Protein AF-A0AAV8PEU7-F1 (afdb_monomer)

pLDDT: mean 74.94, std 17.18, range [36.41, 96.56]

Radius of gyration: 32.65 Å; Cα contacts (8 Å, |Δi|>4): 18; chains: 1; bounding box: 100×24×65 Å

Solvent-accessible surface area (backbone atoms only — not comparable to full-atom values): 6794 Å² total; per-residue (Å²): 132,87,82,89,80,89,85,85,91,79,90,81,80,85,74,78,79,71,75,72,74,75,72,76,66,81,66,76,85,47,70,66,60,50,52,54,49,53,52,51,53,51,51,55,50,42,74,74,54,80,77,76,92,67,95,67,53,72,70,50,50,52,51,53,48,55,50,49,52,54,49,52,52,48,55,52,51,53,50,52,50,55,50,50,50,56,57,67,38,93,81,51,48,72,66,57,42,48,51,56,57,58,73,76,104

Foldseek 3Di:
DDDDDDDDDDDDDPPPPPPPPPPPPPDDCDVVNVVVVLVVLVVVVCVVVVDDPDPDDSVVSVVSSVVVVVVVVVVVVVVVVVLVCVLVDPPCPPVNSVVSVVVVD

Sequence (105 aa):
MIAQNSSDTNSQKMSGRRSRSRQSSSGRITDQQIDDLMSKLQSLLHEARVGSHDRASAAKVLQDTCSYIRSLHREVDDLSERLSELLDAEGVSSAQAAIIRSLLM

Mean predicted aligned error: 15.89 Å

Structure (mmCIF, N/CA/C/O backbone):
data_AF-A0AAV8PEU7-F1
#
_entry.id   AF-A0AAV8PEU7-F1
#
loop_
_atom_site.group_PDB
_atom_site.id
_atom_site.type_symbol
_atom_site.label_atom_id
_atom_site.label_alt_id
_atom_site.label_comp_id
_atom_site.label_asym_id
_atom_site.label_entity_id
_atom_site.label_seq_id
_atom_site.pdbx_PDB_ins_code
_atom_site.Cartn_x
_atom_site.Cartn_y
_atom_site.Cartn_z
_atom_site.occupancy
_atom_site.B_iso_or_equiv
_atom_site.auth_seq_id
_atom_site.auth_comp_id
_atom_site.auth_asym_id
_atom_site.auth_atom_id
_atom_site.pdbx_PDB_model_num
ATOM 1 N N . MET A 1 1 ? -81.203 -15.309 36.925 1.00 38.12 1 MET A N 1
ATOM 2 C CA . MET A 1 1 ? -81.216 -16.284 35.809 1.00 38.12 1 MET A CA 1
ATOM 3 C C . MET A 1 1 ? -80.964 -15.484 34.537 1.00 38.12 1 MET A C 1
ATOM 5 O O . MET A 1 1 ? -81.739 -14.578 34.287 1.00 38.12 1 MET A O 1
ATOM 9 N N . ILE A 1 2 ? -79.732 -15.474 34.004 1.00 36.41 2 ILE A N 1
ATOM 10 C CA . ILE A 1 2 ? -79.237 -16.344 32.901 1.00 36.41 2 ILE A CA 1
ATOM 11 C C . ILE A 1 2 ? -80.141 -16.155 31.656 1.00 36.41 2 ILE A C 1
ATOM 13 O O . ILE A 1 2 ? -81.335 -16.371 31.782 1.00 36.41 2 ILE A O 1
ATOM 17 N N . ALA A 1 3 ? -79.710 -15.728 30.463 1.00 39.38 3 ALA A N 1
ATOM 18 C CA . ALA A 1 3 ? -78.423 -15.853 29.778 1.00 39.38 3 ALA A CA 1
ATOM 19 C C . ALA A 1 3 ? -78.158 -14.684 28.802 1.00 39.38 3 ALA A C 1
ATOM 21 O O . ALA A 1 3 ? -79.084 -14.081 28.266 1.00 39.38 3 ALA A O 1
ATOM 22 N N . GLN A 1 4 ? -76.873 -14.444 28.535 1.00 42.16 4 GLN A N 1
ATOM 23 C CA . GLN A 1 4 ? -76.356 -13.740 27.360 1.00 42.16 4 GLN A CA 1
ATOM 24 C C . GLN A 1 4 ? -76.232 -14.722 26.177 1.00 42.16 4 GLN A C 1
ATOM 26 O O . GLN A 1 4 ? -75.883 -15.880 26.393 1.00 42.16 4 GLN A O 1
ATOM 31 N N . ASN A 1 5 ? -76.449 -14.250 24.946 1.00 48.38 5 ASN A N 1
ATOM 32 C CA . ASN A 1 5 ? -75.976 -14.872 23.700 1.00 48.38 5 ASN A CA 1
ATOM 33 C C . ASN A 1 5 ? -75.726 -13.727 22.688 1.00 48.38 5 ASN A C 1
ATOM 35 O O . ASN A 1 5 ? -76.642 -12.941 22.462 1.00 48.38 5 ASN A O 1
ATOM 39 N N . SER A 1 6 ? -74.463 -13.411 22.354 1.00 48.44 6 SER A N 1
ATOM 40 C CA . SER A 1 6 ? -73.764 -13.746 21.081 1.00 48.44 6 SER A CA 1
ATOM 41 C C . SER A 1 6 ? -74.509 -13.209 19.846 1.00 48.44 6 SER A C 1
ATOM 43 O O . SER A 1 6 ? -75.690 -13.485 19.709 1.00 48.44 6 SER A O 1
ATOM 45 N N . SER A 1 7 ? -73.974 -12.467 18.879 1.00 51.38 7 SER A N 1
ATOM 46 C CA . SER A 1 7 ? -72.643 -12.040 18.420 1.00 51.38 7 SER A CA 1
ATOM 47 C C . SER A 1 7 ? -72.915 -10.747 17.605 1.00 51.38 7 SER A C 1
ATOM 49 O O . SER A 1 7 ? -74.060 -10.464 17.277 1.00 51.38 7 SER A O 1
ATOM 51 N N . ASP A 1 8 ? -71.998 -9.823 17.348 1.00 47.62 8 ASP A N 1
ATOM 52 C CA . ASP A 1 8 ? -71.141 -9.896 16.169 1.00 47.62 8 ASP A CA 1
ATOM 53 C C . ASP A 1 8 ? -70.156 -8.727 16.188 1.00 47.62 8 ASP A C 1
ATOM 55 O O . ASP A 1 8 ? -70.509 -7.547 16.264 1.00 47.62 8 ASP A O 1
ATOM 59 N N . THR A 1 9 ? -68.885 -9.082 16.091 1.00 56.59 9 THR A N 1
ATOM 60 C CA . THR A 1 9 ? -67.784 -8.179 15.801 1.00 56.59 9 THR A CA 1
ATOM 61 C C . THR A 1 9 ? -67.743 -7.940 14.295 1.00 56.59 9 THR A C 1
ATOM 63 O O . THR A 1 9 ? -67.471 -8.883 13.555 1.00 56.59 9 THR A O 1
ATOM 66 N N . ASN A 1 10 ? -67.921 -6.701 13.824 1.00 49.28 10 ASN A N 1
ATOM 67 C CA . ASN A 1 10 ? -67.474 -6.344 12.477 1.00 49.28 10 ASN A CA 1
ATOM 68 C C . ASN A 1 10 ? -66.519 -5.147 12.490 1.00 49.28 10 ASN A C 1
ATOM 70 O O . ASN A 1 10 ? -66.856 -4.020 12.854 1.00 49.28 10 ASN A O 1
ATOM 74 N N . SER A 1 11 ? -65.291 -5.476 12.103 1.00 54.69 11 SER A N 1
ATOM 75 C CA . SER A 1 11 ? -64.142 -4.626 11.841 1.00 54.69 11 SER A CA 1
ATOM 76 C C . SER A 1 11 ? -64.425 -3.553 10.801 1.00 54.69 11 SER A C 1
ATOM 78 O O . SER A 1 11 ? -64.860 -3.876 9.708 1.00 54.69 11 SER A O 1
ATOM 80 N N . GLN A 1 12 ? -63.982 -2.322 11.064 1.00 49.56 12 GLN A N 1
ATOM 81 C CA . GLN A 1 12 ? -63.126 -1.574 10.128 1.00 49.56 12 GLN A CA 1
ATOM 82 C C . GLN A 1 12 ? -62.654 -0.267 10.776 1.00 49.56 12 GLN A C 1
ATOM 84 O O . GLN A 1 12 ? -63.226 0.802 10.591 1.00 49.56 12 GLN A O 1
ATOM 89 N N . LYS A 1 13 ? -61.550 -0.331 11.531 1.00 51.69 13 LYS A N 1
ATOM 90 C CA . LYS A 1 13 ? -60.709 0.853 11.736 1.00 51.69 13 LYS A CA 1
ATOM 91 C C . LYS A 1 13 ? -59.666 0.868 10.627 1.00 51.69 13 LYS A C 1
ATOM 93 O O . LYS A 1 13 ? -58.777 0.020 10.600 1.00 51.69 13 LYS A O 1
ATOM 98 N N . MET A 1 14 ? -59.784 1.833 9.716 1.00 52.50 14 MET A N 1
ATOM 99 C CA . MET A 1 14 ? -58.726 2.187 8.775 1.00 52.50 14 MET A CA 1
ATOM 100 C C . MET A 1 14 ? -57.491 2.623 9.570 1.00 52.50 14 MET A C 1
ATOM 102 O O . MET A 1 14 ? -57.364 3.773 9.984 1.00 52.50 14 MET A O 1
ATOM 106 N N . SER A 1 15 ? -56.588 1.678 9.831 1.00 50.84 15 SER A N 1
ATOM 107 C CA . SER A 1 15 ? -55.263 1.978 10.354 1.00 50.84 15 SER A CA 1
ATOM 108 C C . SER A 1 15 ? -54.454 2.557 9.204 1.00 50.84 15 SER A C 1
ATOM 110 O O . SER A 1 15 ? -53.987 1.832 8.321 1.00 50.84 15 SER A O 1
ATOM 112 N N . GLY A 1 16 ? -54.348 3.886 9.182 1.00 50.00 16 GLY A N 1
ATOM 113 C CA . GLY A 1 16 ? -53.415 4.587 8.320 1.00 50.00 16 GLY A CA 1
ATOM 114 C C . GLY A 1 16 ? -52.024 4.019 8.566 1.00 50.00 16 GLY A C 1
ATOM 115 O O . GLY A 1 16 ? -51.396 4.313 9.584 1.00 50.00 16 GLY A O 1
ATOM 116 N N . ARG A 1 17 ? -51.550 3.192 7.628 1.00 55.50 17 ARG A N 1
ATOM 117 C CA . ARG A 1 17 ? -50.155 2.774 7.511 1.00 55.50 17 ARG A CA 1
ATOM 118 C C . ARG A 1 17 ? -49.330 4.022 7.215 1.00 55.50 17 ARG A C 1
ATOM 120 O O . ARG A 1 17 ? -48.922 4.268 6.086 1.00 55.50 17 ARG A O 1
ATOM 127 N N . ARG A 1 18 ? -49.082 4.836 8.240 1.00 56.12 18 ARG A N 1
ATOM 128 C CA . ARG A 1 18 ? -47.944 5.744 8.239 1.00 56.12 18 ARG A CA 1
ATOM 129 C C . ARG A 1 18 ? -46.728 4.843 8.276 1.00 56.12 18 ARG A C 1
ATOM 131 O O . ARG A 1 18 ? -46.314 4.388 9.342 1.00 56.12 18 ARG A O 1
ATOM 138 N N . SER A 1 19 ? -46.233 4.537 7.079 1.00 55.28 19 SER A N 1
ATOM 139 C CA . SER A 1 19 ? -44.891 4.046 6.828 1.00 55.28 19 SER A CA 1
ATOM 140 C C . SER A 1 19 ? -43.958 4.886 7.679 1.00 55.28 19 SER A C 1
ATOM 142 O O . SER A 1 19 ? -43.658 6.036 7.358 1.00 55.28 19 SER A O 1
ATOM 144 N N . ARG A 1 20 ? -43.579 4.335 8.833 1.00 55.59 20 ARG A N 1
ATOM 145 C CA . ARG A 1 20 ? -42.481 4.856 9.622 1.00 55.59 20 ARG A CA 1
ATOM 146 C C . ARG A 1 20 ? -41.286 4.658 8.717 1.00 55.59 20 ARG A C 1
ATOM 148 O O . ARG A 1 20 ? -40.789 3.540 8.595 1.00 55.59 20 ARG A O 1
ATOM 155 N N . SER A 1 21 ? -40.935 5.729 8.007 1.00 60.22 21 SER A N 1
ATOM 156 C CA . SER A 1 21 ? -39.618 5.910 7.429 1.00 60.22 21 SER A CA 1
ATOM 157 C C . SER A 1 21 ? -38.661 5.396 8.487 1.00 60.22 21 SER A C 1
ATOM 159 O O . SER A 1 21 ? -38.613 5.924 9.602 1.00 60.22 21 SER A O 1
ATOM 161 N N . ARG A 1 22 ? -38.044 4.250 8.192 1.00 57.97 22 ARG A N 1
ATOM 162 C CA . ARG A 1 22 ? -36.929 3.742 8.965 1.00 57.97 22 ARG A CA 1
ATOM 163 C C . ARG A 1 22 ? -35.887 4.815 8.775 1.00 57.97 22 ARG A C 1
ATOM 165 O O . ARG A 1 22 ? -35.209 4.838 7.756 1.00 57.97 22 ARG A O 1
ATOM 172 N N . GLN A 1 23 ? -35.878 5.757 9.709 1.00 55.44 23 GLN A N 1
ATOM 173 C CA . GLN A 1 23 ? -34.816 6.713 9.852 1.00 55.44 23 GLN A CA 1
ATOM 174 C C . GLN A 1 23 ? -33.572 5.851 9.929 1.00 55.44 23 GLN A C 1
ATOM 176 O O . GLN A 1 23 ? -33.378 5.113 10.894 1.00 55.44 23 GLN A O 1
ATOM 181 N N . SER A 1 24 ? -32.832 5.840 8.826 1.00 59.12 24 SER A N 1
ATOM 182 C CA . SER A 1 24 ? -31.483 5.336 8.761 1.00 59.12 24 SER A CA 1
ATOM 183 C C . SER A 1 24 ? -30.759 6.086 9.859 1.00 59.12 24 SER A C 1
ATOM 185 O O . SER A 1 24 ? -30.405 7.256 9.705 1.00 59.12 24 SER A O 1
ATOM 187 N N . SER A 1 25 ? -30.657 5.448 11.020 1.00 57.94 25 SER A N 1
ATOM 188 C CA . SER A 1 25 ? -29.712 5.831 12.038 1.00 57.94 25 SER A CA 1
ATOM 189 C C . SER A 1 25 ? -28.380 5.807 11.313 1.00 57.94 25 SER A C 1
ATOM 191 O O . SER A 1 25 ? -27.872 4.720 11.037 1.00 57.94 25 SER A O 1
ATOM 193 N N . SER A 1 26 ? -27.866 6.975 10.920 1.00 60.38 26 SER A N 1
ATOM 194 C CA . SER A 1 26 ? -26.442 7.134 10.655 1.00 60.38 26 SER A CA 1
ATOM 195 C C . SER A 1 26 ? -25.762 6.574 11.892 1.00 60.38 26 SER A C 1
ATOM 197 O O . SER A 1 26 ? -25.883 7.130 12.986 1.00 60.38 26 SER A O 1
ATOM 199 N N . GLY A 1 27 ? -25.289 5.340 11.728 1.00 61.34 27 GLY A N 1
ATOM 200 C CA . GLY A 1 27 ? -25.145 4.378 12.801 1.00 61.34 27 GLY A CA 1
ATOM 201 C C . GLY A 1 27 ? -24.107 4.877 13.775 1.00 61.34 27 GLY A C 1
ATOM 202 O O . GLY A 1 27 ? -23.006 5.252 13.379 1.00 61.34 27 GLY A O 1
ATOM 203 N N . ARG A 1 28 ? -24.462 4.882 15.057 1.00 78.06 28 ARG A N 1
ATOM 204 C CA . ARG A 1 28 ? -23.445 4.988 16.093 1.00 78.06 28 ARG A CA 1
ATOM 205 C C . ARG A 1 28 ? -22.485 3.825 15.880 1.00 78.06 28 ARG A C 1
ATOM 207 O O . ARG A 1 28 ? -22.935 2.683 15.834 1.00 78.06 28 ARG A O 1
ATOM 214 N N . ILE A 1 29 ? -21.206 4.142 15.696 1.00 85.44 29 ILE A N 1
ATOM 215 C CA . ILE A 1 29 ? -20.142 3.142 15.634 1.00 85.44 29 ILE A CA 1
ATOM 216 C C . ILE A 1 29 ? -20.266 2.295 16.902 1.00 85.44 29 ILE A C 1
ATOM 218 O O . ILE A 1 29 ? -20.337 2.840 18.004 1.00 85.44 29 ILE A O 1
ATOM 222 N N . THR A 1 30 ? -20.385 0.984 16.727 1.00 89.38 30 THR A N 1
ATOM 223 C CA . THR A 1 30 ? -20.499 0.032 17.838 1.00 89.38 30 THR A CA 1
ATOM 224 C C . THR A 1 30 ? -19.124 -0.509 18.208 1.00 89.38 30 THR A C 1
ATOM 226 O O . THR A 1 30 ? -18.268 -0.640 17.334 1.00 89.38 30 THR A O 1
ATOM 229 N N . ASP A 1 31 ? -18.920 -0.869 19.476 1.00 89.50 31 ASP A N 1
ATOM 230 C CA . ASP A 1 31 ? -17.649 -1.449 19.935 1.00 89.50 31 ASP A CA 1
ATOM 231 C C . ASP A 1 31 ? -17.289 -2.721 19.150 1.00 89.50 31 ASP A C 1
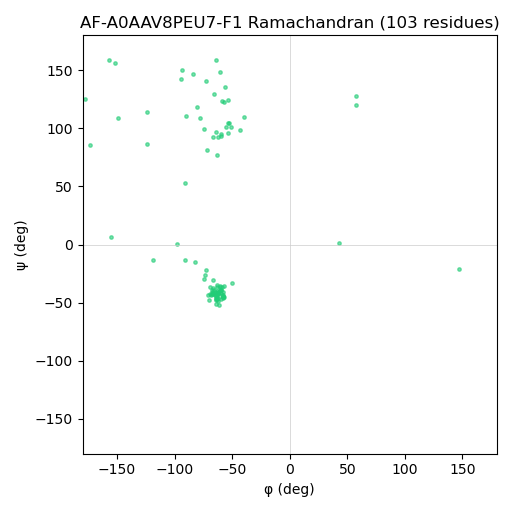ATOM 233 O O . ASP A 1 31 ? -16.144 -2.893 18.752 1.00 89.50 31 ASP A O 1
ATOM 237 N N . GLN A 1 32 ? -18.285 -3.535 18.773 1.00 90.06 32 GLN A N 1
ATOM 238 C CA . GLN A 1 32 ? -18.073 -4.705 17.914 1.00 90.06 32 GLN A CA 1
ATOM 239 C C . GLN A 1 32 ? -17.472 -4.335 16.550 1.00 90.06 32 GLN A C 1
ATOM 241 O O . GLN A 1 32 ? -16.575 -5.013 16.062 1.00 90.06 32 GLN A O 1
ATOM 246 N N . GLN A 1 33 ? -17.936 -3.246 15.927 1.00 90.94 33 GLN A N 1
ATOM 247 C CA . GLN A 1 33 ? -17.369 -2.781 14.656 1.00 90.94 33 GLN A CA 1
ATOM 248 C C . GLN A 1 33 ? -15.927 -2.288 14.819 1.00 90.94 33 GLN A C 1
ATOM 250 O O . GLN A 1 33 ? -15.138 -2.402 13.880 1.00 90.94 33 GLN A O 1
ATOM 255 N N . ILE A 1 34 ? -15.584 -1.742 15.990 1.00 89.06 34 ILE A N 1
ATOM 256 C CA . ILE A 1 34 ? -14.216 -1.335 16.320 1.00 89.06 34 ILE A CA 1
ATOM 257 C C . ILE A 1 34 ? -13.343 -2.583 16.492 1.00 89.06 34 ILE A C 1
ATOM 259 O O . ILE A 1 34 ? -12.294 -2.665 15.858 1.00 89.06 34 ILE A O 1
ATOM 263 N N . ASP A 1 35 ? -13.790 -3.580 17.254 1.00 89.38 35 ASP A N 1
ATOM 264 C CA . ASP A 1 35 ? -13.051 -4.829 17.483 1.00 89.38 35 ASP A CA 1
ATOM 265 C C . ASP A 1 35 ? -12.841 -5.637 16.190 1.00 89.38 35 ASP A C 1
ATOM 267 O O . ASP A 1 35 ? -11.742 -6.145 15.931 1.00 89.38 35 ASP A O 1
ATOM 271 N N . ASP A 1 36 ? -13.859 -5.696 15.326 1.00 92.38 36 ASP A N 1
ATOM 272 C CA . ASP A 1 36 ? -13.772 -6.335 14.009 1.00 92.38 36 ASP A CA 1
ATOM 273 C C . ASP A 1 36 ? -12.739 -5.633 13.114 1.00 92.38 36 ASP A C 1
ATOM 275 O O . ASP A 1 36 ? -11.957 -6.287 12.416 1.00 92.38 36 ASP A O 1
ATOM 279 N N . LEU A 1 37 ? -12.713 -4.294 13.125 1.00 92.44 37 LEU A N 1
ATOM 280 C CA . LEU A 1 37 ? -11.715 -3.514 12.394 1.00 92.44 37 LEU A CA 1
ATOM 281 C C . LEU A 1 37 ? -10.309 -3.774 12.944 1.00 92.44 37 LEU A C 1
ATOM 283 O O . LEU A 1 37 ? -9.393 -4.049 12.171 1.00 92.44 37 LEU A O 1
ATOM 287 N N . MET A 1 38 ? -10.143 -3.736 14.266 1.00 89.94 38 MET A N 1
ATOM 288 C CA . MET A 1 38 ? -8.864 -3.996 14.929 1.00 89.94 38 MET A CA 1
ATOM 289 C C . MET A 1 38 ? -8.311 -5.380 14.583 1.00 89.94 38 MET A C 1
ATOM 291 O O . MET A 1 38 ? -7.131 -5.500 14.251 1.00 89.94 38 MET A O 1
ATOM 295 N N . SER A 1 39 ? -9.169 -6.402 14.579 1.00 88.88 39 SER A N 1
ATOM 296 C CA . SER A 1 39 ? -8.800 -7.773 14.208 1.00 88.88 39 SER A CA 1
ATOM 297 C C . SER A 1 39 ? -8.328 -7.866 12.754 1.00 88.88 39 SER A C 1
ATOM 299 O O . SER A 1 39 ? -7.313 -8.500 12.463 1.00 88.88 39 SER A O 1
ATOM 301 N N . LYS A 1 40 ? -9.011 -7.177 11.829 1.00 91.81 40 LYS A N 1
ATOM 302 C CA . LYS A 1 40 ? -8.604 -7.117 10.413 1.00 91.81 40 LYS A CA 1
ATOM 303 C C . LYS A 1 40 ? -7.260 -6.416 10.228 1.00 91.81 40 LYS A C 1
ATOM 305 O O . LYS A 1 40 ? -6.416 -6.915 9.488 1.00 91.81 40 LYS A O 1
ATOM 310 N N . LEU A 1 41 ? -7.042 -5.293 10.914 1.00 91.81 41 LEU A N 1
ATOM 311 C CA . LEU A 1 41 ? -5.773 -4.563 10.854 1.00 91.81 41 LEU A CA 1
ATOM 312 C C . LEU A 1 41 ? -4.611 -5.392 11.408 1.00 91.81 41 LEU A C 1
ATOM 314 O O . LEU A 1 41 ? -3.538 -5.429 10.811 1.00 91.81 41 LEU A O 1
ATOM 318 N N . GLN A 1 42 ? -4.831 -6.101 12.516 1.00 88.19 42 GLN A N 1
ATOM 319 C CA . GLN A 1 42 ? -3.833 -7.013 13.072 1.00 88.19 42 GLN A CA 1
ATOM 320 C C . GLN A 1 42 ? -3.509 -8.165 12.117 1.00 88.19 42 GLN A C 1
ATOM 322 O O . GLN A 1 42 ? -2.331 -8.469 11.949 1.00 88.19 42 GLN A O 1
ATOM 327 N N . SER A 1 43 ? -4.516 -8.763 11.469 1.00 88.00 43 SER A N 1
ATOM 328 C CA . SER A 1 43 ? -4.316 -9.817 10.463 1.00 88.00 43 SER A CA 1
ATOM 329 C C . SER A 1 43 ? -3.470 -9.326 9.289 1.00 88.00 43 SER A C 1
ATOM 331 O O . SER A 1 43 ? -2.506 -9.988 8.920 1.00 88.00 43 SER A O 1
ATOM 333 N N . LEU A 1 44 ? -3.788 -8.146 8.747 1.00 89.25 44 LEU A N 1
ATOM 334 C CA . LEU A 1 44 ? -3.059 -7.544 7.627 1.00 89.25 44 LEU A CA 1
ATOM 335 C C . LEU A 1 44 ? -1.601 -7.241 7.995 1.00 89.25 44 LEU A C 1
ATOM 337 O O . LEU A 1 44 ? -0.685 -7.505 7.221 1.00 89.25 44 LEU A O 1
ATOM 341 N N . LEU A 1 45 ? -1.365 -6.736 9.208 1.00 87.00 45 LEU A N 1
ATOM 342 C CA . LEU A 1 45 ? -0.011 -6.498 9.705 1.00 87.00 45 LEU A CA 1
ATOM 343 C C . LEU A 1 45 ? 0.758 -7.789 9.990 1.00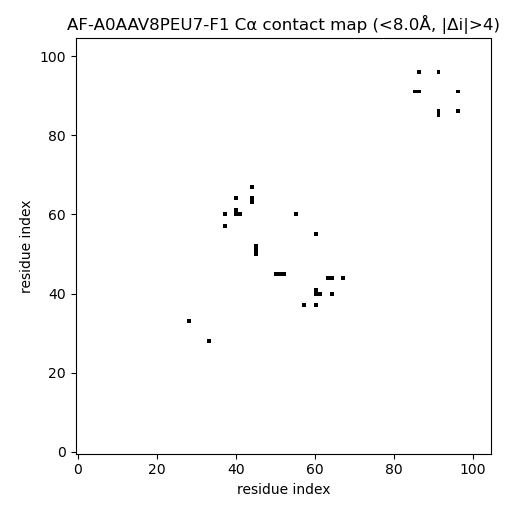 87.00 45 LEU A C 1
ATOM 345 O O . LEU A 1 45 ? 1.966 -7.817 9.774 1.00 87.00 45 LEU A O 1
ATOM 349 N N . HIS A 1 46 ? 0.101 -8.839 10.488 1.00 81.25 46 HIS A N 1
ATOM 350 C CA . HIS A 1 46 ? 0.742 -10.136 10.712 1.00 81.25 46 HIS A CA 1
ATOM 351 C C . HIS A 1 46 ? 1.135 -10.803 9.400 1.00 81.25 46 HIS A C 1
ATOM 353 O O . HIS A 1 46 ? 2.247 -11.311 9.302 1.00 81.25 46 HIS A O 1
ATOM 359 N N . GLU A 1 47 ? 0.272 -10.757 8.388 1.00 76.69 47 GLU A N 1
ATOM 360 C CA . GLU A 1 47 ? 0.594 -11.232 7.041 1.00 76.69 47 GLU A CA 1
ATOM 361 C C . GLU A 1 47 ? 1.782 -10.459 6.452 1.00 76.69 47 GLU A C 1
ATOM 363 O O . GLU A 1 47 ? 2.699 -11.058 5.897 1.00 76.69 47 GLU A O 1
ATOM 368 N N . ALA A 1 48 ? 1.841 -9.147 6.691 1.00 74.81 48 ALA A N 1
ATOM 369 C CA . ALA A 1 48 ? 2.973 -8.318 6.291 1.00 74.81 48 ALA A CA 1
ATOM 370 C C . ALA A 1 48 ? 4.256 -8.534 7.127 1.00 74.81 48 ALA A C 1
ATOM 372 O O . ALA A 1 48 ? 5.340 -8.176 6.667 1.00 74.81 48 ALA A O 1
ATOM 373 N N . ARG A 1 49 ? 4.170 -9.062 8.363 1.00 71.38 49 ARG A N 1
ATOM 374 C CA . ARG A 1 49 ? 5.306 -9.118 9.315 1.00 71.38 49 ARG A CA 1
ATOM 375 C C . ARG A 1 49 ? 5.758 -10.509 9.757 1.00 71.38 49 ARG A C 1
ATOM 377 O O . ARG A 1 49 ? 6.820 -10.571 10.366 1.00 71.38 49 ARG A O 1
ATOM 384 N N . VAL A 1 50 ? 4.990 -11.576 9.520 1.00 55.44 50 VAL A N 1
ATOM 385 C CA . VAL A 1 50 ? 5.250 -13.033 9.709 1.00 55.44 50 VAL A CA 1
ATOM 386 C C . VAL A 1 50 ? 5.960 -13.492 11.015 1.00 55.44 50 VAL A C 1
ATOM 388 O O . VAL A 1 50 ? 6.126 -14.686 11.235 1.00 55.44 50 VAL A O 1
ATOM 391 N N . GLY A 1 51 ? 6.318 -12.618 11.963 1.00 53.16 51 GLY A N 1
ATOM 392 C CA . GLY A 1 51 ? 7.185 -12.997 13.089 1.00 53.16 51 GLY A CA 1
ATOM 393 C C . GLY A 1 51 ? 7.074 -12.178 14.375 1.00 53.16 51 GLY A C 1
ATOM 394 O O . GLY A 1 51 ? 7.864 -12.405 15.285 1.00 53.16 51 GLY A O 1
ATOM 395 N N . SER A 1 52 ? 6.126 -11.245 14.505 1.00 52.62 52 SER A N 1
ATOM 396 C CA . SER A 1 52 ? 5.976 -10.451 15.736 1.00 52.62 52 SER A CA 1
ATOM 397 C C . SER A 1 52 ? 4.566 -10.582 16.303 1.00 52.62 52 SER A C 1
ATOM 399 O O . SER A 1 52 ? 3.680 -9.780 16.022 1.00 52.62 52 SER A O 1
ATOM 401 N N . HIS A 1 53 ? 4.374 -11.623 17.110 1.00 56.16 53 HIS A N 1
ATOM 402 C CA . HIS A 1 53 ? 3.114 -11.917 17.787 1.00 56.16 53 HIS A CA 1
ATOM 403 C C . HIS A 1 53 ? 3.065 -11.253 19.171 1.00 56.16 53 HIS A C 1
ATOM 405 O O . HIS A 1 53 ? 2.845 -11.919 20.179 1.00 56.16 53 HIS A O 1
ATOM 411 N N . ASP A 1 54 ? 3.305 -9.942 19.240 1.00 60.09 54 ASP A N 1
ATOM 412 C CA . ASP A 1 54 ? 3.188 -9.203 20.500 1.00 60.09 54 ASP A CA 1
ATOM 413 C C . ASP A 1 54 ? 1.801 -8.557 20.638 1.00 60.09 54 ASP A C 1
ATOM 415 O O . ASP A 1 54 ? 1.205 -8.095 19.659 1.00 60.09 54 ASP A O 1
ATOM 419 N N . ARG A 1 55 ? 1.259 -8.540 21.860 1.00 63.84 55 ARG A N 1
ATOM 420 C CA . ARG A 1 55 ? -0.052 -7.943 22.173 1.00 63.84 55 ARG A CA 1
ATOM 421 C C . ARG A 1 55 ? 0.051 -6.414 22.103 1.00 63.84 55 ARG A C 1
ATOM 423 O O . ARG A 1 55 ? 0.195 -5.730 23.112 1.00 63.84 55 ARG A O 1
ATOM 430 N N . ALA A 1 56 ? -0.028 -5.871 20.892 1.00 70.62 56 ALA A N 1
ATOM 431 C CA . ALA A 1 56 ? 0.035 -4.437 20.639 1.00 70.62 56 ALA A CA 1
ATOM 432 C C . ALA A 1 56 ? -1.250 -3.712 21.083 1.00 70.62 56 ALA A C 1
ATOM 434 O O . ALA A 1 56 ? -2.365 -4.191 20.870 1.00 70.62 56 ALA A O 1
ATOM 435 N N . SER A 1 57 ? -1.097 -2.519 21.666 1.00 84.94 57 SER A N 1
ATOM 436 C CA . SER A 1 57 ? -2.223 -1.632 21.978 1.00 84.94 57 SER A CA 1
ATOM 437 C C . SER A 1 57 ? -2.939 -1.166 20.706 1.00 84.94 57 SER A C 1
ATOM 439 O O . SER A 1 57 ? -2.346 -1.136 19.624 1.00 84.94 57 SER A O 1
ATOM 441 N N . ALA A 1 58 ? -4.198 -0.729 20.828 1.00 83.19 58 ALA A N 1
ATOM 442 C CA . ALA A 1 58 ? -4.961 -0.261 19.672 1.00 83.19 58 ALA A CA 1
ATOM 443 C C . ALA A 1 58 ? -4.273 0.904 18.938 1.00 83.19 58 ALA A C 1
ATOM 445 O O . ALA A 1 58 ? -4.178 0.910 17.712 1.00 83.19 58 ALA A O 1
ATOM 446 N N . ALA A 1 59 ? -3.697 1.842 19.697 1.00 86.25 59 ALA A N 1
ATOM 447 C CA . ALA A 1 59 ? -2.912 2.943 19.148 1.00 86.25 59 ALA A CA 1
ATOM 448 C C . ALA A 1 59 ? -1.695 2.450 18.347 1.00 86.25 59 ALA A C 1
ATOM 450 O O . ALA A 1 59 ? -1.399 2.995 17.285 1.00 86.25 59 ALA A O 1
ATOM 451 N N . LYS A 1 60 ? -1.020 1.393 18.818 1.00 87.00 60 LYS A N 1
ATOM 452 C CA . LYS A 1 60 ? 0.135 0.823 18.123 1.00 87.00 60 LYS A CA 1
ATOM 453 C C . LYS A 1 60 ? -0.262 0.093 16.843 1.00 87.00 60 LYS A C 1
ATOM 455 O O . LYS A 1 60 ? 0.376 0.315 15.822 1.00 87.00 60 LYS A O 1
ATOM 460 N N . VAL A 1 61 ? -1.333 -0.700 16.856 1.00 88.00 61 VAL A N 1
ATOM 461 C CA . VAL A 1 61 ? -1.853 -1.351 15.636 1.00 88.00 61 VAL A CA 1
ATOM 462 C C . VAL A 1 61 ? -2.211 -0.309 14.576 1.00 88.00 61 VAL A C 1
ATOM 464 O O . VAL A 1 61 ? -1.829 -0.461 13.418 1.00 88.00 61 VAL A O 1
ATOM 467 N N . LEU A 1 62 ? -2.893 0.775 14.959 1.00 90.94 62 LEU A N 1
ATOM 468 C CA . LEU A 1 62 ? -3.227 1.861 14.034 1.00 90.94 62 LEU A CA 1
ATOM 469 C C . LEU A 1 62 ? -1.971 2.558 13.500 1.00 90.94 62 LEU A C 1
ATOM 471 O O . LEU A 1 62 ? -1.865 2.797 12.299 1.00 90.94 62 LEU A O 1
ATOM 475 N N . GLN A 1 63 ? -0.996 2.846 14.365 1.00 91.50 63 GLN A N 1
ATOM 476 C CA . GLN A 1 63 ? 0.274 3.448 13.955 1.00 91.50 63 GLN A CA 1
ATOM 477 C C . GLN A 1 63 ? 1.053 2.546 12.991 1.00 91.50 63 GLN A C 1
ATOM 479 O O . GLN A 1 63 ? 1.548 3.024 11.967 1.00 91.50 63 GLN A O 1
ATOM 484 N N . ASP A 1 64 ? 1.157 1.255 13.302 1.00 90.69 64 ASP A N 1
ATOM 485 C CA . ASP A 1 64 ? 1.869 0.276 12.485 1.00 90.69 64 ASP A CA 1
ATOM 486 C C . ASP A 1 64 ? 1.150 0.079 11.140 1.00 90.69 64 ASP A C 1
ATOM 488 O O . ASP A 1 64 ? 1.814 0.031 10.107 1.00 90.69 64 ASP A O 1
ATOM 492 N N . THR A 1 65 ? -0.189 0.094 11.128 1.00 91.75 65 THR A N 1
ATOM 493 C CA . THR A 1 65 ? -1.009 0.081 9.902 1.00 91.75 65 THR A CA 1
ATOM 494 C C . THR A 1 65 ? -0.729 1.310 9.042 1.00 91.75 65 THR A C 1
ATOM 496 O O . THR A 1 65 ? -0.395 1.181 7.868 1.00 91.75 65 THR A O 1
ATOM 499 N N . CYS A 1 66 ? -0.809 2.515 9.615 1.00 93.88 66 CYS A N 1
ATOM 500 C CA . CYS A 1 66 ? -0.527 3.756 8.891 1.00 93.88 66 CYS A CA 1
ATOM 501 C C . CYS A 1 66 ? 0.907 3.793 8.351 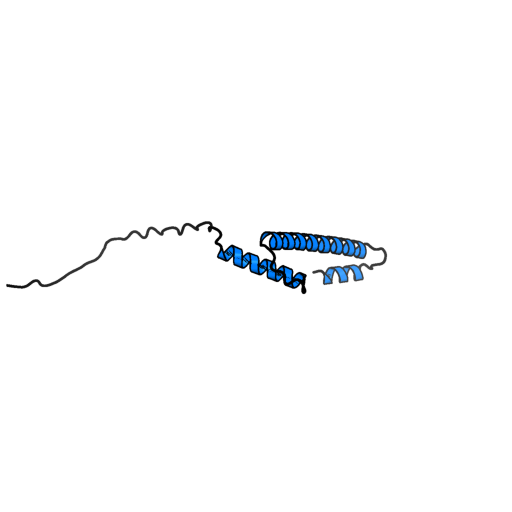1.00 93.88 66 CYS A C 1
ATOM 503 O O . CYS A 1 66 ? 1.148 4.304 7.259 1.00 93.88 66 CYS A O 1
ATOM 505 N N . SER A 1 67 ? 1.863 3.255 9.109 1.00 93.88 67 SER A N 1
ATOM 506 C CA . SER A 1 67 ? 3.260 3.163 8.681 1.00 93.88 67 SER A CA 1
ATOM 507 C C . SER A 1 67 ? 3.424 2.189 7.517 1.00 93.88 67 SER A C 1
ATOM 509 O O . SER A 1 67 ? 4.129 2.511 6.567 1.00 93.88 67 SER A O 1
ATOM 511 N N . TYR A 1 68 ? 2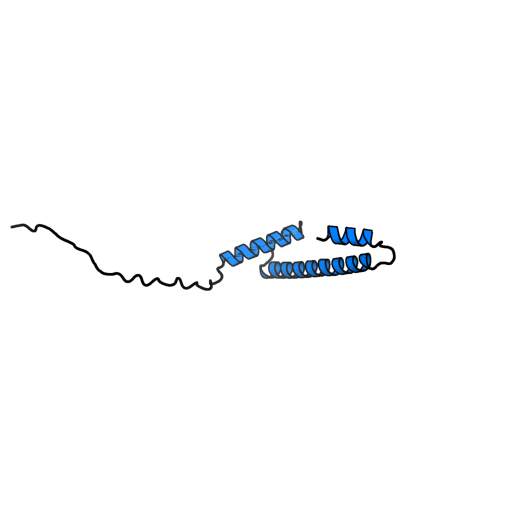.733 1.047 7.559 1.00 94.00 68 TYR A N 1
ATOM 512 C CA . TYR A 1 68 ? 2.744 0.061 6.481 1.00 94.00 68 TYR A CA 1
ATOM 513 C C . TYR A 1 68 ? 2.090 0.589 5.198 1.00 94.00 68 TYR A C 1
ATOM 515 O O . TYR A 1 68 ? 2.648 0.455 4.117 1.00 94.00 68 TYR A O 1
ATOM 523 N N . ILE A 1 69 ? 0.960 1.292 5.306 1.00 94.44 69 ILE A N 1
ATOM 524 C CA . ILE A 1 69 ? 0.344 1.963 4.152 1.00 94.44 69 ILE A CA 1
ATOM 52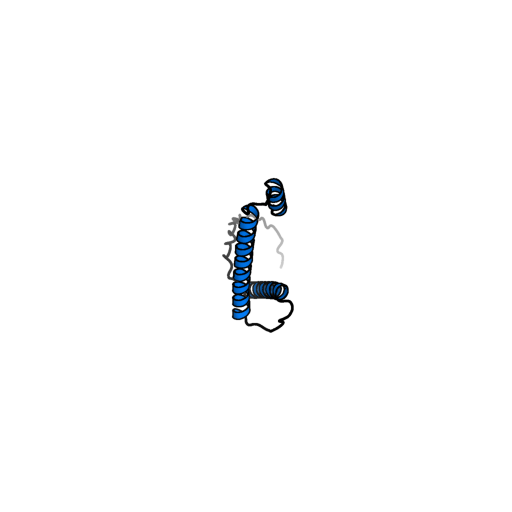5 C C . ILE A 1 69 ? 1.340 2.945 3.518 1.00 94.44 69 ILE A C 1
ATOM 527 O O . ILE A 1 69 ? 1.525 2.947 2.306 1.00 94.44 69 ILE A O 1
ATOM 531 N N . ARG A 1 70 ? 2.039 3.751 4.329 1.00 95.94 70 ARG A N 1
ATOM 532 C CA . ARG A 1 70 ? 3.056 4.684 3.816 1.00 95.94 70 ARG A CA 1
ATOM 533 C C . ARG A 1 70 ? 4.235 3.978 3.152 1.00 95.94 70 ARG A C 1
ATOM 535 O O . ARG A 1 70 ? 4.756 4.524 2.186 1.00 95.94 70 ARG A O 1
ATOM 542 N N . SER A 1 71 ? 4.678 2.827 3.663 1.00 94.81 71 SER A N 1
ATOM 543 C CA . SER A 1 71 ? 5.757 2.072 3.016 1.00 94.81 71 SER A CA 1
ATOM 544 C C . SER A 1 71 ? 5.295 1.499 1.683 1.00 94.81 71 SER A C 1
ATOM 546 O O . SER A 1 71 ? 5.989 1.694 0.698 1.00 94.81 71 SER A O 1
ATOM 548 N N . LEU A 1 72 ? 4.087 0.930 1.620 1.00 95.19 72 LEU A N 1
ATOM 549 C CA . LEU A 1 72 ? 3.504 0.440 0.369 1.00 95.19 72 LEU A CA 1
ATOM 550 C C . LEU A 1 72 ? 3.383 1.539 -0.688 1.00 95.19 72 LEU A C 1
ATOM 552 O O . LEU A 1 72 ? 3.751 1.316 -1.833 1.00 95.19 72 LEU A O 1
ATOM 556 N N . HIS A 1 73 ? 2.908 2.730 -0.314 1.00 95.69 73 HIS A N 1
ATOM 557 C CA . HIS A 1 73 ? 2.856 3.859 -1.246 1.00 95.69 73 HIS A CA 1
ATOM 558 C C . HIS A 1 73 ? 4.243 4.205 -1.801 1.00 95.69 73 HIS A C 1
ATOM 560 O O . HIS A 1 73 ? 4.381 4.358 -3.007 1.00 95.69 73 HIS A O 1
ATOM 566 N N . ARG A 1 74 ? 5.273 4.247 -0.945 1.00 96.56 74 ARG A N 1
ATOM 567 C CA . ARG A 1 74 ? 6.654 4.490 -1.389 1.00 96.56 74 ARG A CA 1
ATOM 568 C C . ARG A 1 74 ? 7.173 3.388 -2.302 1.00 96.56 74 ARG A C 1
ATOM 570 O O . ARG A 1 74 ? 7.752 3.692 -3.326 1.00 96.56 74 ARG A O 1
ATOM 577 N N . GLU A 1 75 ? 6.943 2.125 -1.956 1.00 95.69 75 GLU A N 1
ATOM 578 C CA . GLU A 1 75 ? 7.361 0.994 -2.790 1.00 95.69 75 GLU A CA 1
ATOM 579 C C . GLU A 1 75 ? 6.705 1.051 -4.174 1.00 95.69 75 GLU A C 1
ATOM 581 O O . GLU A 1 75 ? 7.367 0.796 -5.176 1.00 95.69 75 GLU A O 1
ATOM 586 N N . VAL A 1 76 ? 5.423 1.422 -4.242 1.00 95.50 76 VAL A N 1
ATOM 587 C CA . VAL A 1 76 ? 4.712 1.629 -5.510 1.00 95.50 76 VAL A CA 1
ATOM 588 C C . VAL A 1 76 ? 5.311 2.794 -6.298 1.00 95.50 76 VAL A C 1
ATOM 590 O O . VAL A 1 76 ? 5.560 2.632 -7.493 1.00 95.50 76 VAL A O 1
ATOM 593 N N . ASP A 1 77 ? 5.570 3.932 -5.652 1.00 94.88 77 ASP A N 1
ATOM 594 C CA . ASP A 1 77 ? 6.163 5.109 -6.296 1.00 94.88 77 ASP A CA 1
ATOM 595 C C . ASP A 1 77 ? 7.577 4.798 -6.833 1.00 94.88 77 ASP A C 1
ATOM 597 O O . ASP A 1 77 ? 7.851 5.021 -8.013 1.00 94.88 77 ASP A O 1
ATOM 601 N N . ASP A 1 78 ? 8.437 4.181 -6.016 1.00 94.50 78 ASP A N 1
ATOM 602 C 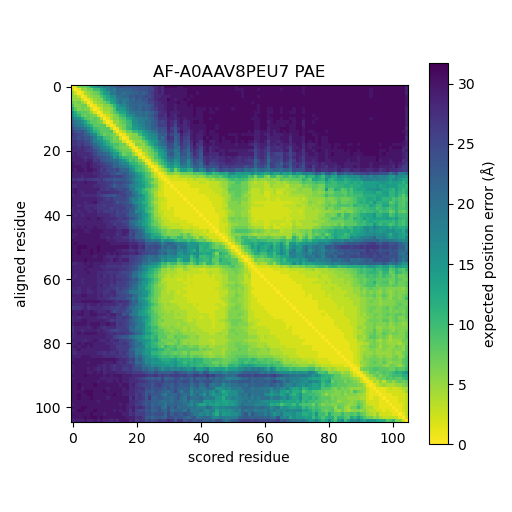CA . ASP A 1 78 ? 9.807 3.792 -6.375 1.00 94.50 78 ASP A CA 1
ATOM 603 C C . ASP A 1 78 ? 9.819 2.767 -7.525 1.00 94.50 78 ASP A C 1
ATOM 605 O O . ASP A 1 78 ? 10.634 2.840 -8.449 1.00 94.50 78 ASP A O 1
ATOM 609 N N . LEU A 1 79 ? 8.911 1.783 -7.493 1.00 93.94 79 LEU A N 1
ATOM 610 C CA . LEU A 1 79 ? 8.761 0.816 -8.583 1.00 93.94 79 LEU A CA 1
ATOM 611 C C . LEU A 1 79 ? 8.281 1.496 -9.866 1.00 93.94 79 LEU A C 1
ATOM 613 O O . LEU A 1 79 ? 8.782 1.170 -10.943 1.00 93.94 79 LEU A O 1
ATOM 617 N N . SER A 1 80 ? 7.341 2.436 -9.760 1.00 90.56 80 SER A N 1
ATOM 618 C CA . SER A 1 80 ? 6.828 3.197 -10.899 1.00 90.56 80 SER A CA 1
ATOM 619 C C . SER A 1 80 ? 7.920 4.055 -11.544 1.00 90.56 80 SER A C 1
ATOM 621 O O . SER A 1 80 ? 8.016 4.099 -12.774 1.00 90.56 80 SER A O 1
ATOM 623 N N . GLU A 1 81 ? 8.765 4.707 -10.745 1.00 91.94 81 GLU A N 1
ATOM 624 C CA . GLU A 1 81 ? 9.898 5.498 -11.237 1.00 91.94 81 GLU A CA 1
ATOM 625 C C . GLU A 1 81 ? 10.921 4.608 -11.951 1.00 91.94 81 GLU A C 1
ATOM 627 O O . GLU A 1 81 ? 11.211 4.828 -13.126 1.00 91.94 81 GLU A O 1
ATOM 632 N N . ARG A 1 82 ? 11.362 3.518 -11.309 1.00 89.50 82 ARG A N 1
ATOM 633 C CA . ARG A 1 82 ? 12.314 2.565 -11.912 1.00 89.50 82 ARG A CA 1
ATOM 634 C C . ARG A 1 82 ? 11.787 1.945 -13.204 1.00 89.50 82 ARG A C 1
ATOM 636 O O . ARG A 1 82 ? 12.553 1.700 -14.132 1.00 89.50 82 ARG A O 1
ATOM 643 N N . LEU A 1 83 ? 10.487 1.664 -13.278 1.00 86.88 83 LEU A N 1
ATOM 644 C CA . LEU A 1 83 ? 9.860 1.177 -14.508 1.00 86.88 83 LEU A CA 1
ATOM 645 C C . LEU A 1 83 ? 9.848 2.244 -15.603 1.00 86.88 83 LEU A C 1
ATOM 647 O O . LEU A 1 83 ? 10.087 1.911 -16.762 1.00 86.88 83 LEU A O 1
ATOM 651 N N . SER A 1 84 ? 9.596 3.502 -15.247 1.00 85.75 84 SER A N 1
ATOM 652 C CA . SER A 1 84 ? 9.635 4.621 -16.195 1.00 85.75 84 SER A CA 1
ATOM 653 C C . SER A 1 84 ? 11.044 4.796 -16.767 1.00 85.75 84 SER A C 1
ATOM 655 O O . SER A 1 84 ? 11.211 4.804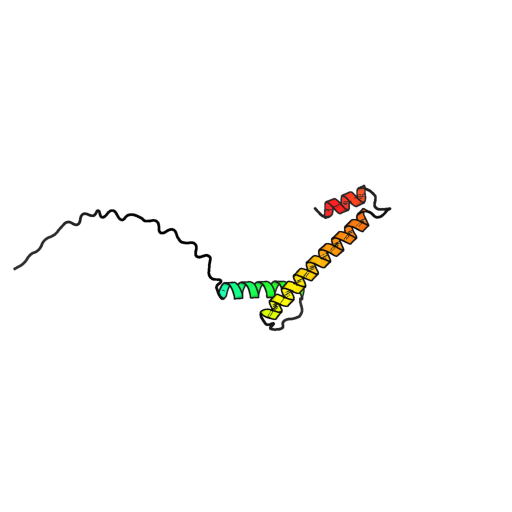 -17.984 1.00 85.75 84 SER A O 1
ATOM 657 N N . GLU A 1 85 ? 12.067 4.784 -15.910 1.00 86.50 85 GLU A N 1
ATOM 658 C CA . GLU A 1 85 ? 13.475 4.828 -16.325 1.00 86.50 85 GLU A CA 1
ATOM 659 C C . GLU A 1 85 ? 13.852 3.661 -17.245 1.00 86.50 85 GLU A C 1
ATOM 661 O O . GLU A 1 85 ? 14.515 3.859 -18.261 1.00 86.50 85 GLU A O 1
ATOM 666 N N . LEU A 1 86 ? 13.416 2.437 -16.923 1.00 84.56 86 LEU A N 1
ATOM 667 C CA . LEU A 1 86 ? 13.668 1.267 -17.768 1.00 84.56 86 LEU A CA 1
ATOM 668 C C . LEU A 1 86 ? 13.011 1.392 -19.145 1.00 84.56 86 LEU A C 1
ATOM 670 O O . LEU A 1 86 ? 13.568 0.904 -20.124 1.00 84.56 86 LEU A O 1
ATOM 674 N N . LEU A 1 87 ? 11.837 2.014 -19.236 1.00 82.88 87 LEU A N 1
ATOM 675 C CA . LEU A 1 87 ? 11.159 2.239 -20.512 1.00 82.88 87 LEU A CA 1
ATOM 676 C C . LEU A 1 87 ? 11.819 3.347 -21.343 1.00 82.88 87 LEU A C 1
ATOM 678 O O . LEU A 1 87 ? 11.760 3.273 -22.571 1.00 82.88 87 LEU A O 1
ATOM 682 N N . ASP A 1 88 ? 12.440 4.328 -20.686 1.00 79.50 88 ASP A N 1
ATOM 683 C CA . ASP A 1 88 ? 13.107 5.469 -21.323 1.00 79.50 88 ASP A CA 1
ATOM 684 C C . ASP A 1 88 ? 14.596 5.215 -21.622 1.00 79.50 88 ASP A C 1
ATOM 686 O O . ASP A 1 88 ? 15.214 5.957 -22.389 1.00 79.50 88 ASP A O 1
ATOM 690 N N . ALA A 1 89 ? 15.186 4.159 -21.054 1.00 81.50 89 ALA A N 1
ATOM 691 C CA . ALA A 1 89 ? 16.583 3.802 -21.263 1.00 81.50 89 ALA A CA 1
ATOM 692 C C . ALA A 1 89 ? 16.898 3.538 -22.751 1.00 81.50 89 ALA A C 1
ATOM 694 O O . ALA A 1 89 ? 16.322 2.644 -23.383 1.00 81.50 89 ALA A O 1
ATOM 695 N N . GLU A 1 90 ? 17.878 4.276 -23.294 1.00 62.34 90 GLU A N 1
ATOM 696 C CA . GLU A 1 90 ? 18.421 4.084 -24.646 1.00 62.34 90 GLU A CA 1
ATOM 697 C C . GLU A 1 90 ? 19.004 2.669 -24.791 1.00 62.34 90 GLU A C 1
ATOM 699 O O . GLU A 1 90 ? 20.139 2.383 -24.414 1.00 62.34 90 GLU A O 1
ATOM 704 N N . GLY A 1 91 ? 18.199 1.746 -25.313 1.00 67.06 91 GLY A N 1
ATOM 705 C CA . GLY A 1 91 ? 18.568 0.337 -25.460 1.00 67.06 91 GLY A CA 1
ATOM 706 C C . GLY A 1 91 ? 17.389 -0.615 -25.306 1.00 67.06 91 GLY A C 1
ATOM 707 O O . GLY A 1 91 ? 17.431 -1.728 -25.834 1.00 67.06 91 GLY A O 1
ATOM 708 N N . VAL A 1 92 ? 16.306 -0.175 -24.661 1.00 73.12 92 VAL A N 1
ATOM 709 C CA . VAL A 1 92 ? 15.044 -0.914 -24.681 1.00 73.12 92 VAL A CA 1
ATOM 710 C C . VAL A 1 92 ? 14.364 -0.664 -26.020 1.00 73.12 92 VAL A C 1
ATOM 712 O O . VAL A 1 92 ? 13.890 0.429 -26.324 1.00 73.12 92 VAL A O 1
ATOM 715 N N . SER A 1 93 ? 14.332 -1.695 -26.866 1.00 74.88 93 SER A N 1
ATOM 716 C CA . SER A 1 93 ? 13.611 -1.610 -28.133 1.00 74.88 93 SER A CA 1
ATOM 717 C C . SER A 1 93 ? 12.126 -1.345 -27.874 1.00 74.88 93 SER A C 1
ATOM 719 O O . SER A 1 93 ? 11.547 -1.829 -26.898 1.00 74.88 93 SER A O 1
ATOM 721 N N . SER A 1 94 ? 11.474 -0.634 -28.795 1.00 73.69 94 SER A N 1
ATOM 722 C CA . S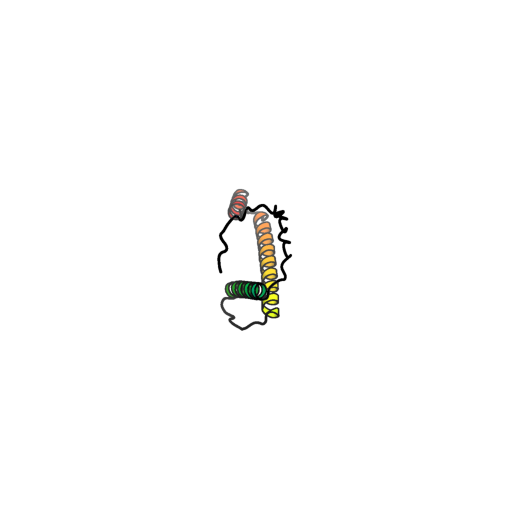ER A 1 94 ? 10.033 -0.351 -28.725 1.00 73.69 94 SER A CA 1
ATOM 723 C C . SER A 1 94 ? 9.186 -1.616 -28.476 1.00 73.69 94 SER A C 1
ATOM 725 O O . SER A 1 94 ? 8.202 -1.565 -27.738 1.00 73.69 94 SER A O 1
ATOM 727 N N . ALA A 1 95 ? 9.615 -2.772 -29.000 1.00 78.50 95 ALA A N 1
ATOM 728 C CA . ALA A 1 95 ? 8.971 -4.066 -28.777 1.00 78.50 95 ALA A CA 1
ATOM 729 C C . ALA A 1 95 ? 9.120 -4.580 -27.332 1.00 78.50 95 ALA A C 1
ATOM 731 O O . ALA A 1 95 ? 8.147 -5.053 -26.749 1.00 78.50 95 ALA A O 1
ATOM 732 N N . GLN A 1 96 ? 10.303 -4.457 -26.724 1.00 77.88 96 GLN A N 1
ATOM 733 C CA . GLN A 1 96 ? 10.522 -4.829 -25.318 1.00 77.88 96 GLN A CA 1
ATOM 734 C C . GLN A 1 96 ? 9.739 -3.910 -24.377 1.00 77.88 96 GLN A C 1
ATOM 736 O O . GLN A 1 96 ? 9.082 -4.393 -23.457 1.00 77.88 96 GLN A O 1
ATOM 741 N N . ALA A 1 97 ? 9.717 -2.606 -24.663 1.00 79.12 97 ALA A N 1
ATOM 742 C CA . ALA A 1 97 ? 8.890 -1.652 -23.932 1.00 79.12 97 ALA A CA 1
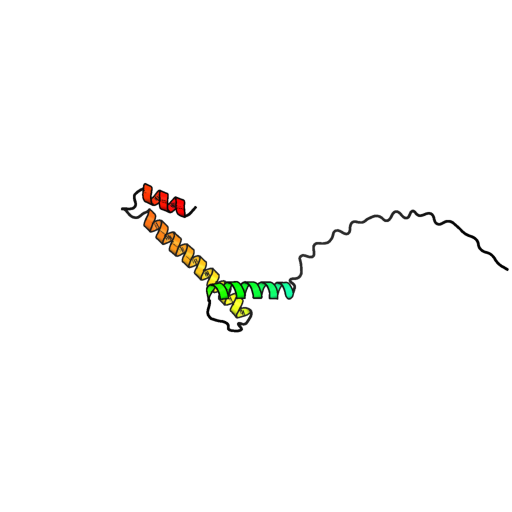ATOM 743 C C . ALA A 1 97 ? 7.388 -1.983 -24.050 1.00 79.12 97 ALA A C 1
ATOM 745 O O . ALA A 1 97 ? 6.649 -1.871 -23.075 1.00 79.12 97 ALA A O 1
ATOM 746 N N . ALA A 1 98 ? 6.919 -2.425 -25.223 1.00 75.81 98 ALA A N 1
ATOM 747 C CA . ALA A 1 98 ? 5.535 -2.865 -25.417 1.00 75.81 98 ALA A CA 1
ATOM 748 C C . ALA A 1 98 ? 5.195 -4.135 -24.615 1.00 75.81 98 ALA A C 1
ATOM 750 O O . ALA A 1 98 ? 4.117 -4.203 -24.028 1.00 75.81 98 ALA A O 1
ATOM 751 N N . ILE A 1 99 ? 6.118 -5.100 -24.526 1.00 81.56 99 ILE A N 1
ATOM 752 C CA . ILE A 1 99 ? 5.948 -6.304 -23.696 1.00 81.56 99 ILE A CA 1
ATOM 753 C C . ILE A 1 99 ? 5.855 -5.926 -22.215 1.00 81.56 99 ILE A C 1
ATOM 755 O O . ILE A 1 99 ? 4.922 -6.357 -21.541 1.00 81.56 99 ILE A O 1
ATOM 759 N N . ILE A 1 100 ? 6.762 -5.077 -21.720 1.00 77.56 100 ILE A N 1
ATOM 760 C CA . ILE A 1 100 ? 6.729 -4.599 -20.328 1.00 77.56 100 ILE A CA 1
ATOM 761 C C . ILE A 1 100 ? 5.390 -3.906 -20.034 1.00 77.56 100 ILE A C 1
ATOM 763 O O . ILE A 1 100 ? 4.740 -4.242 -19.049 1.00 77.56 100 ILE A O 1
ATOM 767 N N . ARG A 1 101 ? 4.914 -3.020 -20.924 1.00 75.69 101 ARG A N 1
ATOM 768 C CA . ARG A 1 101 ? 3.590 -2.383 -20.789 1.00 75.69 101 ARG A CA 1
ATOM 769 C C . ARG A 1 101 ? 2.438 -3.394 -20.785 1.00 75.69 101 ARG A C 1
ATOM 771 O O . ARG A 1 101 ? 1.477 -3.189 -20.057 1.00 75.69 101 ARG A O 1
ATOM 778 N N . SER A 1 102 ? 2.531 -4.478 -21.559 1.00 74.75 102 SER A N 1
ATOM 779 C CA . SER A 1 102 ? 1.489 -5.517 -21.613 1.00 74.75 102 SER A CA 1
ATOM 780 C C . SER A 1 102 ? 1.429 -6.416 -20.375 1.00 74.75 102 SER A C 1
ATOM 782 O O . SER A 1 102 ? 0.372 -6.957 -20.085 1.00 74.75 102 SER A O 1
ATOM 784 N N . LEU A 1 103 ? 2.540 -6.575 -19.646 1.00 76.25 103 LEU A N 1
ATOM 785 C CA . LEU A 1 103 ? 2.599 -7.362 -18.405 1.00 76.25 103 LEU A CA 1
ATOM 786 C C . LEU A 1 103 ? 2.109 -6.578 -17.177 1.00 76.25 103 LEU A C 1
ATOM 788 O O . LEU A 1 103 ? 1.869 -7.172 -16.130 1.00 76.25 103 LEU A O 1
ATOM 792 N N . LEU A 1 104 ? 2.003 -5.254 -17.302 1.00 68.31 104 LEU A N 1
ATOM 793 C CA . LEU A 1 104 ? 1.560 -4.332 -16.253 1.00 68.31 104 LEU A CA 1
ATOM 794 C C . LEU A 1 104 ? 0.069 -3.958 -16.374 1.00 68.31 104 LEU A C 1
ATOM 796 O O . LEU A 1 104 ? -0.410 -3.165 -15.563 1.00 68.31 104 LEU A O 1
ATOM 800 N N . MET A 1 105 ? -0.644 -4.498 -17.375 1.00 49.75 105 MET A N 1
ATOM 801 C CA . MET A 1 105 ? -2.093 -4.336 -17.573 1.00 49.75 105 MET A CA 1
ATOM 802 C C . MET A 1 105 ? -2.879 -5.586 -17.195 1.00 49.75 105 MET A C 1
ATOM 804 O O . MET A 1 105 ? -2.424 -6.699 -17.538 1.00 49.75 105 MET A O 1
#

Organism: Ensete ventricosum (NCBI:txid4639)

InterPro domains:
  IPR011598 Myc-type, basic helix-loop-helix (bHLH) domain [PS50888] (18-72)
  IPR036638 Helix-loop-helix DNA-binding domain superfamily [G3DSA:4.10.280.10] (7-100)
  IPR036638 Helix-loop-helix DNA-binding domain superfamily [SSF47459] (31-87)
  IPR044293 Transcription factor PRE [PF23174] (30-104)
  IPR044293 Transcription factor PRE [PTHR46446] (14-105)

Secondary structure (DSSP, 8-state):
--------------------------PPPPHHHHHHHHHHHHHHHHHHHSS------HHHHHHHHHHHHHHHHHHHHHHHHHHHHHHHSTT--HHHHHHHHHHT-